Protein AF-A0A7S6U409-F1 (afdb_monomer)

Mean predicted aligned error: 11.0 Å

Nearest PDB structures (foldseek):
  5l80-assembly1_B  TM=4.994E-01  e=5.694E-01  Drosophila melanogaster
  5l7z-assembly1_A-2  TM=4.819E-01  e=1.095E+00  Drosophila melanogaster
  5l80-assembly1_A  TM=4.716E-01  e=1.333E+00  Drosophila melanogaster
  5vmw-assembly1_A  TM=6.711E-01  e=8.891E+00  Homo sapiens

Radius of gyration: 22.45 Å; Cα contacts (8 Å, |Δi|>4): 49; chains: 1; bounding box: 44×19×58 Å

Sequence (79 aa):
SDRICQPLQLRLEAEGELLRFYRLDTGAKLLIPTELADLAEQERLRAEQERLRADRLEKYLRSQGIDPDSLFGHDIIPP

Solvent-accessible surface area (backbone atoms only — not comparable to full-atom values): 4828 Å² total; per-residue (Å²): 132,84,54,60,42,72,96,77,40,32,35,56,42,79,56,88,98,43,77,44,47,21,34,66,89,78,63,45,70,61,65,52,74,65,60,49,50,52,51,52,50,51,52,51,52,51,54,50,53,50,50,56,49,50,54,52,49,47,54,50,36,47,73,72,73,39,62,62,72,75,73,56,76,90,76,80,77,81,132

Organism: NCBI:txid2779889

Secondary structure (DSSP, 8-state):
---EETTTTEEEEEETTEEEEEETTT--B---HHHHHHHHHHHHHHHHHHHHHHHHHHHHHHHTT--GGGTS-S-----

Foldseek 3Di:
DFQADPVVQWHWDDDDPDIWIAHNPPRHTPDDPVSVVVVVVVVVVVVVVVVVVVVVVCVVCVVVVHHPCVVDPPPDDDD

pLDDT: mean 83.04, std 12.89, range [42.03, 95.12]

Structure (mmCIF, N/CA/C/O backbone):
data_AF-A0A7S6U409-F1
#
_entry.id   AF-A0A7S6U409-F1
#
loop_
_atom_site.group_PDB
_atom_site.id
_atom_site.type_symbol
_atom_site.label_atom_id
_atom_site.label_alt_id
_atom_site.label_comp_id
_atom_site.label_asym_id
_atom_site.label_entity_id
_atom_site.label_seq_id
_atom_site.pdbx_PDB_ins_code
_atom_site.Cartn_x
_atom_site.Cartn_y
_atom_site.Cartn_z
_atom_site.occupancy
_atom_site.B_iso_or_equiv
_atom_site.auth_seq_id
_atom_site.auth_comp_id
_atom_site.auth_asym_id
_atom_site.auth_atom_id
_atom_site.pdbx_PDB_model_num
ATOM 1 N N . SER A 1 1 ? -18.428 -14.981 25.821 1.00 46.72 1 SER A N 1
ATOM 2 C CA . SER A 1 1 ? -18.421 -13.512 25.733 1.00 46.72 1 SER A CA 1
ATOM 3 C C . SER A 1 1 ? -18.049 -13.113 24.329 1.00 46.72 1 SER A C 1
ATOM 5 O O . SER A 1 1 ? -16.895 -13.284 23.950 1.00 46.72 1 SER A O 1
ATOM 7 N N . ASP A 1 2 ? -19.028 -12.673 23.544 1.00 63.59 2 ASP A N 1
ATOM 8 C CA . ASP A 1 2 ? -18.773 -12.177 22.194 1.00 63.59 2 ASP A CA 1
ATOM 9 C C . ASP A 1 2 ? -17.924 -10.908 22.264 1.00 63.59 2 ASP A C 1
ATOM 11 O O . ASP A 1 2 ? -18.262 -9.960 22.969 1.00 63.59 2 ASP A O 1
ATOM 15 N N . ARG A 1 3 ? -16.801 -10.889 21.544 1.00 83.94 3 ARG A N 1
ATOM 16 C CA . ARG A 1 3 ? -15.916 -9.715 21.429 1.00 83.94 3 ARG A CA 1
ATOM 17 C C . ARG A 1 3 ? -16.357 -8.818 20.270 1.00 83.94 3 ARG A C 1
ATOM 19 O O . ARG A 1 3 ? -15.534 -8.279 19.536 1.00 83.94 3 ARG A O 1
ATOM 26 N N . ILE A 1 4 ? -17.666 -8.736 20.057 1.00 85.81 4 ILE A N 1
ATOM 27 C CA . ILE A 1 4 ? -18.282 -8.115 18.890 1.00 85.81 4 ILE A CA 1
ATOM 28 C C . ILE A 1 4 ? -18.959 -6.819 19.326 1.00 85.81 4 ILE A C 1
ATOM 30 O O . ILE A 1 4 ? -19.842 -6.820 20.180 1.00 85.81 4 ILE A O 1
ATOM 34 N N . CYS A 1 5 ? -18.570 -5.710 18.707 1.00 84.75 5 CYS A N 1
ATOM 35 C CA . CYS A 1 5 ? -19.261 -4.437 18.810 1.00 84.75 5 CYS A CA 1
ATOM 36 C C . CYS A 1 5 ? -20.171 -4.273 17.590 1.00 84.75 5 CYS A C 1
ATOM 38 O O . CYS A 1 5 ? -19.730 -3.828 16.531 1.00 84.75 5 CYS A O 1
ATOM 40 N N . GLN A 1 6 ? -21.446 -4.644 17.733 1.00 84.56 6 GLN A N 1
ATOM 41 C CA . GLN A 1 6 ? -22.423 -4.553 16.643 1.00 84.56 6 GLN A CA 1
ATOM 42 C C . GLN A 1 6 ? -22.658 -3.115 16.133 1.00 84.56 6 GLN A C 1
ATOM 44 O O . GLN A 1 6 ? -22.661 -2.948 14.915 1.00 84.56 6 GLN A O 1
ATOM 49 N N . PRO A 1 7 ? -22.775 -2.067 16.984 1.00 88.31 7 PRO A N 1
ATOM 50 C CA . PRO A 1 7 ? -22.974 -0.692 16.507 1.00 88.31 7 PRO A CA 1
ATOM 51 C C . PRO A 1 7 ? -21.828 -0.162 15.641 1.00 88.31 7 PRO A C 1
ATOM 53 O O . PRO A 1 7 ? -22.060 0.615 14.723 1.00 88.31 7 PRO A O 1
ATOM 56 N N . LEU A 1 8 ? -20.595 -0.589 15.925 1.00 8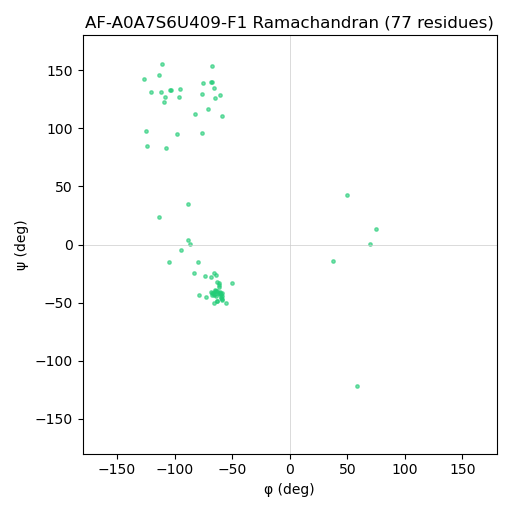3.88 8 LEU A N 1
ATOM 57 C CA . LEU A 1 8 ? -19.409 -0.207 15.153 1.00 83.88 8 LEU A CA 1
ATOM 58 C C . LEU A 1 8 ? -19.062 -1.229 14.062 1.00 83.88 8 LEU A C 1
ATOM 60 O O . LEU A 1 8 ? -18.132 -1.013 13.293 1.00 83.88 8 LEU A O 1
ATOM 64 N N . GLN A 1 9 ? -19.787 -2.348 14.007 1.00 89.31 9 GLN A N 1
ATOM 65 C CA . GLN A 1 9 ? -19.479 -3.507 13.172 1.00 89.31 9 GLN A CA 1
ATOM 66 C C . GLN A 1 9 ? -18.024 -3.985 13.298 1.00 89.31 9 GLN A C 1
ATOM 68 O O . GLN A 1 9 ? -17.377 -4.329 12.308 1.00 89.31 9 GLN A O 1
ATOM 73 N N . LEU A 1 10 ? -17.509 -4.021 14.530 1.00 90.12 10 LEU A N 1
ATOM 74 C CA . LEU A 1 10 ? -16.139 -4.438 14.821 1.00 90.12 10 LEU A CA 1
ATOM 75 C C . LEU A 1 10 ? -16.096 -5.736 15.615 1.00 90.12 10 LEU A C 1
ATOM 77 O O . LEU A 1 10 ? -16.918 -5.981 16.495 1.00 90.12 10 LEU A O 1
ATOM 81 N N . ARG A 1 11 ? -15.071 -6.537 15.351 1.00 90.25 11 ARG A N 1
ATOM 82 C CA . ARG A 1 11 ? -14.651 -7.675 16.161 1.00 90.25 11 ARG A CA 1
ATOM 83 C C . ARG A 1 11 ? -13.309 -7.352 16.792 1.00 90.25 11 ARG A C 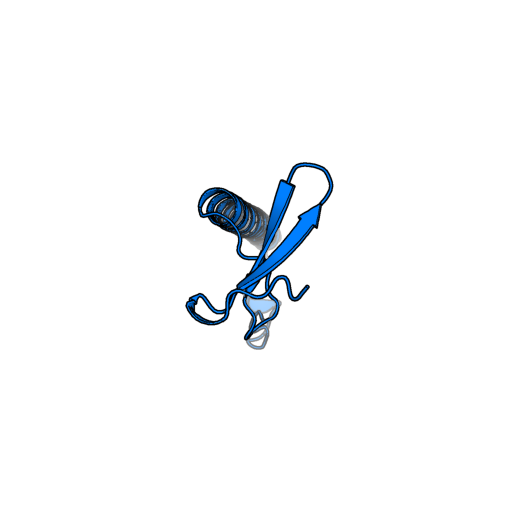1
ATOM 85 O O . ARG A 1 11 ? -12.390 -6.916 16.102 1.00 90.25 11 ARG A O 1
ATOM 92 N N . LEU A 1 12 ? -13.206 -7.571 18.094 1.00 89.31 12 LEU A N 1
ATOM 93 C CA . LEU A 1 12 ? -11.992 -7.349 18.859 1.00 89.31 12 LEU A CA 1
ATOM 94 C C . LEU A 1 12 ? -11.313 -8.691 19.137 1.00 89.31 12 LEU A C 1
ATOM 96 O O . LEU A 1 12 ? -11.944 -9.642 19.600 1.00 89.31 12 LEU A O 1
ATOM 100 N N . GLU A 1 13 ? -10.009 -8.766 18.910 1.00 88.88 13 GLU A N 1
ATOM 101 C CA . GLU A 1 13 ? -9.180 -9.868 19.395 1.00 88.88 13 GLU A CA 1
ATOM 102 C C . GLU A 1 13 ? -8.085 -9.326 20.300 1.00 88.88 13 GLU A C 1
ATOM 104 O O . GLU A 1 13 ? -7.388 -8.382 19.940 1.00 88.88 13 GLU A O 1
ATOM 109 N N . ALA A 1 14 ? -7.926 -9.944 21.468 1.00 85.06 14 ALA A N 1
ATOM 110 C CA . ALA A 1 14 ? -6.762 -9.702 22.302 1.00 85.06 14 ALA A CA 1
ATOM 111 C C . ALA A 1 14 ? -5.553 -10.438 21.709 1.00 85.06 14 ALA A C 1
ATOM 113 O O . ALA A 1 14 ? -5.633 -11.636 21.425 1.00 85.06 14 ALA A O 1
ATOM 114 N N . GLU A 1 15 ? -4.448 -9.722 21.551 1.00 82.88 15 GLU A N 1
ATOM 115 C CA . GLU A 1 15 ? -3.129 -10.258 21.238 1.00 82.88 15 GLU A CA 1
ATOM 116 C C . GLU A 1 15 ? -2.150 -9.759 22.302 1.00 82.88 15 GLU A C 1
ATOM 118 O O . GLU A 1 15 ? -1.659 -8.632 22.241 1.00 82.88 15 GLU A O 1
ATOM 123 N N . GLY A 1 16 ? -1.885 -10.601 23.302 1.00 85.19 16 GLY A N 1
ATOM 124 C CA . GLY A 1 16 ? -1.104 -10.193 24.467 1.00 85.19 16 GLY A CA 1
ATOM 125 C C . GLY A 1 16 ? -1.759 -9.000 25.169 1.00 85.19 16 GLY A C 1
ATOM 126 O O . GLY A 1 16 ? -2.928 -9.071 25.542 1.00 85.19 16 GLY A O 1
ATOM 127 N N . GLU A 1 17 ? -1.008 -7.906 25.289 1.00 87.00 17 GLU A N 1
ATOM 128 C CA . GLU A 1 17 ? -1.443 -6.639 25.899 1.00 87.00 17 GLU A CA 1
ATOM 129 C C . GLU A 1 17 ? -2.153 -5.692 24.908 1.00 87.00 17 GLU A C 1
ATOM 131 O O . GLU A 1 17 ? -2.542 -4.582 25.270 1.00 87.00 17 GLU A O 1
ATOM 136 N N . LEU A 1 18 ? -2.308 -6.093 23.640 1.00 82.19 18 LEU A N 1
ATOM 137 C CA . LEU A 1 18 ? -2.879 -5.264 22.578 1.00 82.19 18 LEU A CA 1
ATOM 138 C C . LEU A 1 18 ? -4.247 -5.775 22.117 1.00 82.19 18 LEU A C 1
ATOM 140 O O . LEU A 1 18 ? -4.580 -6.958 22.217 1.00 82.19 18 LEU A O 1
ATOM 144 N N . LEU A 1 19 ? -5.042 -4.860 21.560 1.00 84.50 19 LEU A N 1
ATOM 145 C CA . LEU A 1 19 ? -6.313 -5.165 20.911 1.00 84.50 19 LEU A CA 1
ATOM 146 C C . LEU A 1 19 ? -6.179 -4.994 19.401 1.00 84.50 19 LEU A C 1
ATOM 148 O O . LEU A 1 19 ? -5.800 -3.930 18.913 1.00 84.50 19 LEU A O 1
ATOM 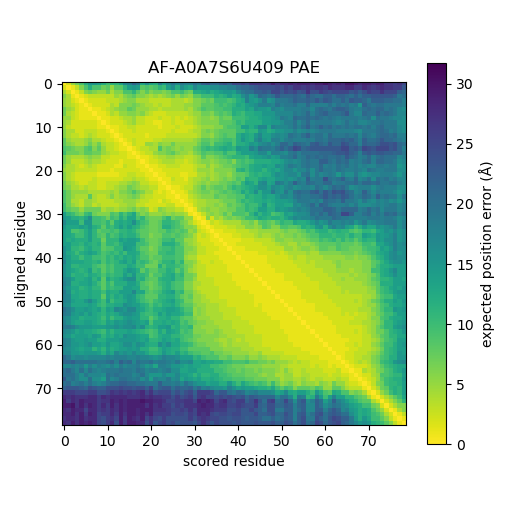152 N N . ARG A 1 20 ? -6.553 -6.032 18.656 1.00 85.56 20 ARG A N 1
ATOM 153 C CA . ARG A 1 20 ? -6.769 -5.959 17.214 1.00 85.56 20 ARG A CA 1
ATOM 154 C C . ARG A 1 20 ? -8.235 -5.736 16.908 1.00 85.56 20 ARG A C 1
ATOM 156 O O . ARG A 1 20 ? -9.103 -6.428 17.438 1.00 85.56 20 ARG A O 1
ATOM 163 N N . PHE A 1 21 ? -8.485 -4.803 16.001 1.00 88.38 21 PHE A N 1
ATOM 164 C CA . PHE A 1 21 ? -9.811 -4.496 15.492 1.00 88.38 21 PHE A CA 1
ATOM 165 C C . PHE A 1 21 ? -9.956 -5.094 14.099 1.00 88.38 21 PHE A C 1
ATOM 167 O O . PHE A 1 21 ? -9.083 -4.924 13.252 1.00 88.38 21 PHE A O 1
ATOM 174 N N . TYR A 1 22 ? -11.068 -5.771 13.857 1.00 88.81 22 TYR A N 1
ATOM 175 C CA . TYR A 1 22 ? -11.432 -6.302 12.550 1.00 88.81 22 TYR A CA 1
ATOM 176 C C . TYR A 1 22 ? -12.826 -5.823 12.195 1.00 88.81 22 TYR A C 1
ATOM 178 O O . TYR A 1 22 ? -13.698 -5.772 13.062 1.00 88.81 22 TYR A O 1
ATOM 186 N N . ARG A 1 23 ? -13.059 -5.507 10.927 1.00 89.38 23 ARG A N 1
ATOM 187 C CA . ARG A 1 23 ? -14.408 -5.210 10.440 1.00 89.38 23 ARG A CA 1
ATOM 188 C C . ARG A 1 23 ? -15.203 -6.510 10.302 1.00 89.38 23 ARG A C 1
ATOM 190 O O . ARG A 1 23 ? -14.656 -7.516 9.858 1.00 89.38 23 ARG A O 1
ATOM 197 N N . LEU A 1 24 ? -16.475 -6.513 10.695 1.00 87.31 24 LEU A N 1
ATOM 198 C CA . LEU A 1 24 ? -17.332 -7.708 10.642 1.00 87.31 24 LEU A CA 1
ATOM 199 C C . LEU A 1 24 ? -17.781 -8.079 9.227 1.00 87.31 24 LEU A C 1
ATOM 201 O O . LEU A 1 24 ? -18.067 -9.242 8.973 1.00 87.31 24 LEU A O 1
ATOM 205 N N . ASP A 1 25 ? -17.865 -7.105 8.328 1.00 86.50 25 ASP A N 1
ATOM 206 C CA . ASP A 1 25 ? -18.359 -7.286 6.964 1.00 86.50 25 ASP A CA 1
ATOM 207 C C . ASP A 1 25 ? -17.305 -7.904 6.034 1.00 86.50 25 ASP A C 1
ATOM 209 O O . ASP A 1 25 ? -17.618 -8.809 5.266 1.00 86.50 25 ASP A O 1
ATOM 213 N N . THR A 1 26 ? -16.053 -7.446 6.116 1.00 84.62 26 THR A N 1
ATOM 214 C CA . THR A 1 26 ? -14.953 -7.932 5.268 1.00 84.62 26 THR A CA 1
ATOM 215 C C . THR A 1 26 ? -13.982 -8.848 6.000 1.00 84.62 26 THR A C 1
ATOM 217 O O . THR A 1 26 ? -13.152 -9.489 5.363 1.00 84.62 26 THR A O 1
ATOM 220 N N . GLY A 1 27 ? -14.017 -8.881 7.335 1.00 82.81 27 GLY A N 1
ATOM 221 C CA . GLY A 1 27 ? -13.013 -9.572 8.150 1.00 82.81 27 GLY A CA 1
ATOM 222 C C . GLY A 1 27 ? -11.634 -8.903 8.141 1.00 82.81 27 GLY A C 1
ATOM 223 O O . GLY A 1 27 ? -10.714 -9.392 8.796 1.00 82.81 27 GLY A O 1
ATOM 224 N N . ALA A 1 28 ? -11.471 -7.786 7.425 1.00 84.12 28 ALA A N 1
ATOM 225 C CA . ALA A 1 28 ? -10.194 -7.100 7.308 1.00 84.12 28 ALA A CA 1
ATOM 226 C C . ALA A 1 28 ? -9.783 -6.479 8.649 1.00 84.12 28 ALA A C 1
ATOM 228 O O . ALA A 1 28 ? -10.614 -5.898 9.359 1.00 84.12 28 ALA A O 1
ATOM 229 N N . LYS A 1 29 ? -8.487 -6.574 8.973 1.00 84.06 29 LYS A N 1
ATOM 230 C CA . LYS A 1 29 ? -7.895 -5.842 10.096 1.00 84.06 29 LYS A CA 1
ATOM 231 C C . LYS A 1 29 ? -8.075 -4.350 9.831 1.00 84.06 29 LYS A C 1
ATOM 233 O O . LYS A 1 29 ? -7.742 -3.856 8.756 1.00 84.06 29 LYS A O 1
ATOM 238 N N . LEU A 1 30 ? -8.613 -3.646 10.814 1.00 82.50 30 LEU A N 1
ATOM 239 C CA . LEU A 1 30 ? -8.738 -2.203 10.775 1.00 82.50 30 LEU A CA 1
ATOM 240 C C . LEU A 1 30 ? -7.351 -1.634 11.056 1.00 82.50 30 LEU A C 1
ATOM 242 O O . LEU A 1 30 ? -6.903 -1.586 12.201 1.00 82.50 30 LEU A O 1
ATOM 246 N N . LEU A 1 31 ? -6.647 -1.311 9.976 1.00 77.44 31 LEU A N 1
ATOM 247 C CA . LEU A 1 31 ? -5.362 -0.638 10.045 1.00 77.44 31 LEU A CA 1
ATOM 248 C C . LEU A 1 31 ? -5.585 0.757 10.618 1.00 77.44 31 LEU A C 1
ATOM 250 O O . LEU A 1 31 ? -6.512 1.465 10.211 1.00 77.44 31 LEU A O 1
ATOM 254 N N . ILE A 1 32 ? -4.742 1.154 11.564 1.00 79.44 32 ILE A N 1
ATOM 255 C CA . ILE A 1 32 ? -4.740 2.548 12.009 1.00 79.44 32 ILE A CA 1
ATOM 256 C C . ILE A 1 32 ? -4.231 3.444 10.867 1.00 79.44 32 ILE A C 1
ATOM 258 O O . ILE A 1 32 ? -3.466 2.969 10.024 1.00 79.44 32 ILE A O 1
ATOM 262 N N . PRO A 1 33 ? -4.615 4.735 10.818 1.00 74.81 33 PRO A N 1
ATOM 263 C CA . PRO A 1 33 ? -4.226 5.636 9.729 1.00 74.81 33 PRO A CA 1
ATOM 264 C C . PRO A 1 33 ? -2.722 5.639 9.427 1.00 74.81 33 PRO A C 1
ATOM 266 O O . PRO A 1 33 ? -2.337 5.752 8.269 1.00 74.81 33 PRO A O 1
ATOM 269 N N . THR A 1 34 ? -1.883 5.455 10.450 1.00 75.12 34 THR A N 1
ATOM 270 C CA . THR A 1 34 ? -0.428 5.336 10.307 1.00 75.12 34 THR A CA 1
ATOM 271 C C . THR A 1 34 ? -0.017 4.070 9.549 1.00 75.12 34 THR A C 1
ATOM 273 O O . THR A 1 34 ? 0.686 4.183 8.556 1.00 75.12 34 THR A O 1
ATOM 276 N N . GLU A 1 35 ? -0.528 2.889 9.926 1.00 78.50 35 GLU A N 1
ATOM 277 C CA . GLU A 1 35 ? -0.241 1.626 9.216 1.00 78.50 35 GLU A CA 1
ATOM 278 C C . GLU A 1 35 ? -0.724 1.679 7.753 1.00 78.50 35 GLU A C 1
ATOM 280 O O . GLU A 1 35 ? -0.092 1.119 6.859 1.00 78.50 35 GLU A O 1
ATOM 285 N N . LEU A 1 36 ? -1.847 2.360 7.492 1.00 79.38 36 LEU A N 1
ATOM 286 C CA . LEU A 1 36 ? -2.351 2.565 6.132 1.00 79.38 36 LEU A CA 1
ATOM 287 C C . LEU A 1 36 ? -1.437 3.496 5.319 1.00 79.38 36 LEU A C 1
ATOM 289 O O . LEU A 1 36 ? -1.196 3.238 4.140 1.00 79.38 36 LEU A O 1
ATOM 293 N N . ALA A 1 37 ? -0.930 4.563 5.941 1.00 79.44 37 ALA A N 1
ATOM 294 C CA . ALA A 1 37 ? 0.020 5.477 5.316 1.00 79.44 37 ALA A CA 1
ATOM 295 C C . ALA A 1 37 ? 1.350 4.777 4.995 1.00 79.44 37 ALA A C 1
ATOM 297 O O . ALA A 1 37 ? 1.844 4.926 3.879 1.00 79.44 37 ALA A O 1
ATOM 298 N N . ASP A 1 38 ? 1.870 3.956 5.913 1.00 84.81 38 ASP A N 1
ATOM 299 C CA . ASP A 1 38 ? 3.088 3.161 5.704 1.00 84.81 38 ASP A CA 1
ATOM 300 C C . ASP A 1 38 ? 2.945 2.207 4.506 1.00 84.81 38 ASP A C 1
ATOM 302 O O . ASP A 1 38 ? 3.830 2.123 3.652 1.00 84.81 38 ASP A O 1
ATOM 306 N N . LEU A 1 39 ? 1.805 1.514 4.396 1.00 84.38 39 LEU A N 1
ATOM 307 C CA . LEU A 1 39 ? 1.520 0.634 3.257 1.00 84.38 39 LEU A CA 1
ATOM 308 C C . LEU A 1 39 ? 1.423 1.409 1.941 1.00 84.38 39 LEU A C 1
ATOM 310 O O . LEU A 1 39 ? 1.987 0.984 0.933 1.00 84.38 39 LEU A O 1
ATOM 314 N N . ALA A 1 40 ? 0.736 2.552 1.940 1.00 85.50 40 ALA A N 1
ATOM 315 C CA . ALA A 1 40 ? 0.622 3.391 0.751 1.00 85.50 40 ALA A CA 1
ATOM 316 C C . ALA A 1 40 ? 1.990 3.928 0.300 1.00 85.50 40 ALA A C 1
ATOM 318 O O . ALA A 1 40 ? 2.287 3.950 -0.896 1.00 85.50 40 ALA A O 1
ATOM 319 N N . GLU A 1 41 ? 2.846 4.326 1.242 1.00 91.31 41 GLU A N 1
ATOM 320 C CA . GLU A 1 41 ? 4.206 4.766 0.944 1.00 91.31 41 GLU A CA 1
ATOM 321 C C . GLU A 1 41 ? 5.067 3.618 0.407 1.00 91.31 41 GLU A C 1
ATOM 323 O O . GLU A 1 41 ? 5.774 3.796 -0.587 1.00 91.31 41 GLU A O 1
ATOM 328 N N . GLN A 1 42 ? 4.961 2.422 0.991 1.00 90.94 42 GLN A N 1
ATOM 329 C CA . GLN A 1 42 ? 5.663 1.238 0.505 1.00 90.94 42 GLN A CA 1
ATOM 330 C C . GLN A 1 42 ? 5.275 0.894 -0.939 1.00 90.94 42 GLN A C 1
ATOM 332 O O . GLN A 1 42 ? 6.154 0.646 -1.769 1.00 90.94 42 GLN A O 1
ATOM 337 N N . GLU A 1 43 ? 3.981 0.906 -1.257 1.00 91.88 43 GLU A N 1
ATOM 338 C CA . GLU A 1 43 ? 3.496 0.659 -2.618 1.00 91.88 43 GLU A CA 1
ATOM 339 C C . GLU A 1 43 ? 3.973 1.745 -3.589 1.00 91.88 43 GLU A C 1
ATOM 341 O O . GLU A 1 43 ? 4.446 1.437 -4.686 1.00 91.88 43 GLU A O 1
ATOM 346 N N . ARG A 1 44 ? 3.972 3.015 -3.161 1.00 93.12 44 ARG A N 1
ATOM 347 C CA . ARG A 1 44 ? 4.520 4.125 -3.954 1.00 93.12 44 ARG A CA 1
ATOM 348 C C . ARG A 1 44 ? 6.004 3.917 -4.269 1.00 93.12 44 ARG A C 1
ATOM 350 O O . ARG A 1 44 ? 6.416 4.100 -5.414 1.00 93.12 44 ARG A O 1
ATOM 357 N N . LEU A 1 45 ? 6.802 3.520 -3.278 1.00 94.62 45 LEU A N 1
ATOM 358 C CA . LEU A 1 45 ? 8.236 3.266 -3.444 1.00 94.62 45 LEU A CA 1
ATOM 359 C C . LEU A 1 45 ? 8.506 2.083 -4.382 1.00 94.62 45 LEU A C 1
ATOM 361 O O . LEU A 1 45 ? 9.419 2.153 -5.206 1.00 94.62 45 LEU A O 1
ATOM 365 N N . ARG A 1 46 ? 7.700 1.016 -4.305 1.00 92.12 46 ARG A N 1
ATOM 366 C CA . ARG A 1 46 ? 7.785 -0.129 -5.227 1.00 92.12 46 ARG A CA 1
ATOM 367 C C . ARG A 1 46 ? 7.486 0.284 -6.664 1.00 92.12 46 ARG A C 1
ATOM 369 O O . ARG A 1 46 ? 8.281 -0.015 -7.553 1.00 92.12 46 ARG A O 1
ATOM 376 N N . ALA A 1 47 ? 6.393 1.014 -6.881 1.00 92.38 47 ALA A N 1
ATOM 377 C CA . ALA A 1 47 ? 6.023 1.509 -8.204 1.00 92.38 47 ALA A CA 1
ATOM 378 C C . ALA A 1 47 ? 7.103 2.438 -8.786 1.00 92.38 47 ALA A C 1
ATOM 380 O O . ALA A 1 47 ? 7.453 2.345 -9.963 1.00 92.38 47 ALA A O 1
ATOM 381 N N . GLU A 1 48 ? 7.686 3.306 -7.955 1.00 94.81 48 GLU A N 1
ATOM 382 C CA . GLU A 1 48 ? 8.771 4.195 -8.367 1.00 94.81 48 GLU A CA 1
ATOM 383 C C . GLU A 1 48 ? 10.044 3.419 -8.737 1.00 94.81 48 GLU A C 1
ATOM 385 O O . GLU A 1 48 ? 10.659 3.697 -9.770 1.00 94.81 48 GLU A O 1
ATOM 390 N N . GLN A 1 49 ? 10.417 2.410 -7.945 1.00 95.06 49 GLN A N 1
ATOM 391 C CA . GLN A 1 49 ? 11.566 1.556 -8.238 1.00 95.06 49 GLN A CA 1
ATOM 392 C C . GLN A 1 49 ? 11.387 0.799 -9.557 1.00 95.06 49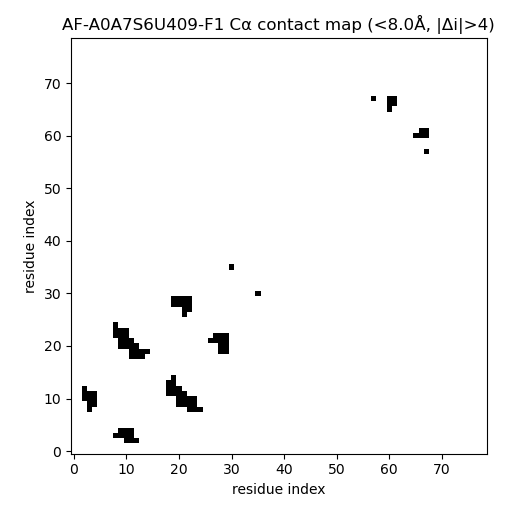 GLN A C 1
ATOM 394 O O . GLN A 1 49 ? 12.334 0.715 -10.343 1.00 95.06 49 GLN A O 1
ATOM 399 N N . GLU A 1 50 ? 10.189 0.277 -9.812 1.00 93.25 50 GLU A N 1
ATOM 400 C CA . GLU A 1 50 ? 9.893 -0.449 -11.042 1.00 93.25 50 GLU A CA 1
ATOM 401 C C . GLU A 1 50 ? 9.926 0.483 -12.256 1.00 93.25 50 GLU A C 1
ATOM 403 O O . GLU A 1 50 ? 10.580 0.178 -13.253 1.00 93.25 50 GLU A O 1
ATOM 408 N N . ARG A 1 51 ? 9.370 1.695 -12.132 1.00 92.50 51 ARG A N 1
ATOM 409 C CA . ARG A 1 51 ? 9.471 2.726 -13.174 1.00 92.50 51 ARG A CA 1
ATOM 410 C C . ARG A 1 51 ? 10.926 3.082 -13.494 1.00 92.50 51 ARG A C 1
ATOM 412 O O . ARG A 1 51 ? 11.287 3.211 -14.660 1.00 92.50 51 ARG A O 1
ATOM 419 N N . LEU A 1 52 ? 11.784 3.209 -12.479 1.00 95.12 52 LEU A N 1
ATOM 420 C CA . LEU A 1 52 ? 13.217 3.480 -12.667 1.00 95.12 52 LEU A CA 1
ATOM 421 C C . LEU A 1 52 ? 13.976 2.302 -13.294 1.00 95.12 52 LEU A C 1
ATOM 423 O O . LEU A 1 52 ? 15.019 2.496 -13.924 1.00 95.12 52 LEU A O 1
ATOM 427 N N . ARG A 1 53 ? 13.523 1.063 -13.087 1.00 92.88 53 ARG A N 1
ATOM 428 C CA . ARG A 1 53 ? 14.075 -0.110 -13.780 1.00 92.88 53 ARG A CA 1
ATOM 429 C C . ARG A 1 53 ? 13.642 -0.124 -15.241 1.00 92.88 53 ARG A C 1
ATOM 431 O O . ARG A 1 53 ? 14.506 -0.290 -16.097 1.00 92.88 53 ARG A O 1
ATOM 438 N N . ALA A 1 54 ? 12.362 0.128 -15.508 1.00 91.12 54 ALA A N 1
ATOM 439 C CA . ALA A 1 54 ? 11.815 0.220 -16.856 1.00 91.12 54 ALA A CA 1
ATOM 440 C C . ALA A 1 54 ? 12.509 1.318 -17.680 1.00 91.12 54 ALA A C 1
ATOM 442 O O . ALA A 1 54 ? 12.990 1.032 -18.770 1.00 91.12 54 ALA A O 1
ATOM 443 N N . ASP A 1 55 ? 12.684 2.527 -17.132 1.00 92.75 55 ASP A N 1
ATOM 444 C CA . ASP A 1 55 ? 13.395 3.629 -17.807 1.00 92.75 55 ASP A CA 1
ATOM 445 C C . ASP A 1 55 ? 14.853 3.268 -18.147 1.00 92.75 55 ASP A C 1
ATOM 447 O O . ASP A 1 55 ? 15.335 3.526 -19.252 1.00 92.75 55 ASP A O 1
ATOM 451 N N . ARG A 1 56 ? 15.567 2.618 -17.217 1.00 94.06 56 ARG A N 1
ATOM 452 C CA . ARG A 1 56 ? 16.942 2.157 -17.470 1.00 94.06 56 ARG A CA 1
ATOM 453 C C . ARG A 1 56 ? 16.997 1.093 -18.558 1.00 94.06 56 ARG A C 1
ATOM 455 O O . ARG A 1 56 ? 17.912 1.124 -19.380 1.00 94.06 56 ARG A O 1
ATOM 462 N N . LEU A 1 57 ? 16.041 0.170 -18.561 1.00 92.06 57 LEU A N 1
ATOM 463 C CA . LEU A 1 57 ? 15.950 -0.870 -19.575 1.00 92.06 57 LEU A CA 1
ATOM 464 C C . LEU A 1 57 ? 15.607 -0.278 -20.947 1.00 92.06 57 LEU A C 1
ATOM 466 O O . LEU A 1 57 ? 16.264 -0.623 -21.923 1.00 92.06 57 LEU A O 1
ATOM 470 N N . GLU A 1 58 ? 14.665 0.665 -21.015 1.00 92.19 58 GLU A N 1
ATOM 471 C CA . GLU A 1 58 ? 14.308 1.390 -22.240 1.00 92.19 58 GLU A CA 1
ATOM 472 C C . GLU A 1 58 ? 15.540 2.070 -22.851 1.00 92.19 58 GLU A C 1
ATOM 474 O O . GLU A 1 58 ? 15.864 1.867 -24.024 1.00 92.19 58 GLU A O 1
ATOM 479 N N . LYS A 1 59 ? 16.286 2.827 -22.035 1.00 93.69 59 LYS A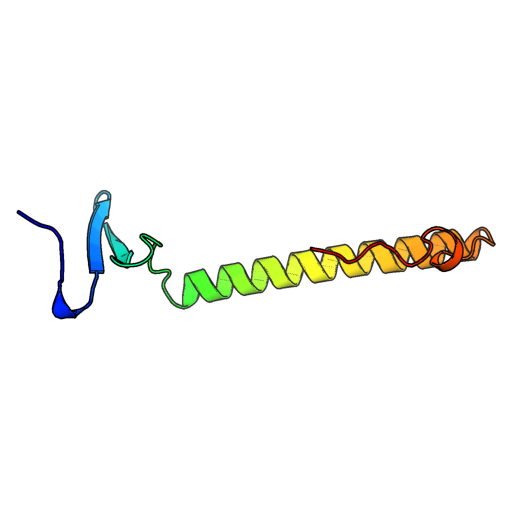 N 1
ATOM 480 C CA . LYS A 1 59 ? 17.526 3.492 -22.460 1.00 93.69 59 LYS A CA 1
ATOM 481 C C . LYS A 1 59 ? 18.577 2.500 -22.941 1.00 93.69 59 LYS A C 1
ATOM 483 O O . LYS A 1 59 ? 19.241 2.757 -23.944 1.00 93.69 59 LYS A O 1
ATOM 488 N N . TYR A 1 60 ? 18.731 1.375 -22.244 1.00 93.75 60 TYR A N 1
ATOM 489 C CA . TYR A 1 60 ? 19.668 0.332 -22.644 1.00 93.75 60 TYR A CA 1
ATOM 490 C C . TYR A 1 60 ? 19.282 -0.270 -23.998 1.00 93.75 60 TYR A C 1
ATOM 492 O O . TYR A 1 60 ? 20.118 -0.306 -24.897 1.00 93.75 60 TYR A O 1
ATOM 500 N N . LEU A 1 61 ? 18.019 -0.653 -24.189 1.00 92.62 61 LEU A N 1
ATOM 501 C CA . LEU A 1 61 ? 17.524 -1.212 -25.450 1.00 92.62 61 LEU A CA 1
ATOM 502 C C . LEU A 1 61 ? 17.726 -0.237 -26.615 1.00 92.62 61 LEU A C 1
ATOM 504 O O . LEU A 1 61 ? 18.321 -0.607 -27.628 1.00 92.62 61 LEU A O 1
ATOM 508 N N . ARG A 1 62 ? 17.370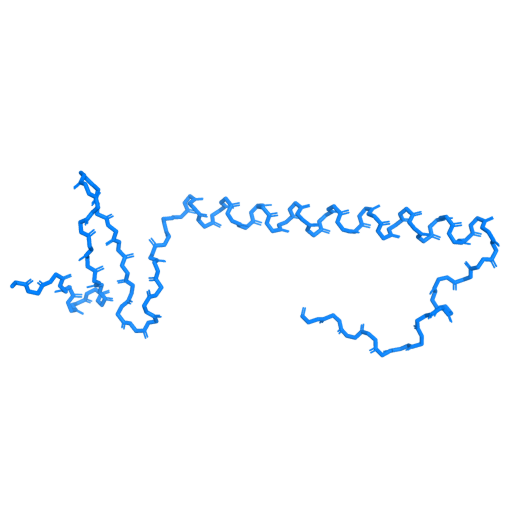 1.039 -26.423 1.00 91.94 62 ARG A N 1
ATOM 509 C CA . ARG A 1 62 ? 17.603 2.087 -27.428 1.00 91.94 62 ARG A CA 1
ATOM 510 C C . ARG A 1 62 ? 19.086 2.291 -27.735 1.00 91.94 62 ARG A C 1
ATOM 512 O O . ARG A 1 62 ? 19.438 2.491 -28.893 1.00 91.94 62 ARG A O 1
ATOM 519 N N . SER A 1 63 ? 19.971 2.185 -26.738 1.00 94.88 63 SER A N 1
ATOM 520 C CA . SER A 1 63 ? 21.428 2.249 -26.958 1.00 94.88 63 SER A CA 1
ATOM 521 C C . SER A 1 63 ? 21.954 1.095 -27.819 1.00 94.88 63 SER A C 1
ATOM 523 O O . SER A 1 63 ? 22.969 1.245 -28.493 1.00 94.88 63 SER A O 1
ATOM 525 N N . GLN A 1 64 ? 21.257 -0.045 -27.807 1.00 93.56 64 GLN A N 1
ATOM 526 C CA . GLN A 1 64 ? 21.546 -1.207 -28.647 1.00 93.56 64 GLN A CA 1
ATOM 527 C C . GLN A 1 64 ? 20.842 -1.138 -30.015 1.00 93.56 64 GLN A C 1
ATOM 529 O O . GLN A 1 64 ? 20.933 -2.084 -30.792 1.00 93.56 64 GLN A O 1
ATOM 534 N N . GLY A 1 65 ? 20.142 -0.040 -30.327 1.00 92.94 65 GLY A N 1
ATOM 535 C CA . GLY A 1 65 ? 19.388 0.114 -31.574 1.00 92.94 65 GLY A CA 1
ATOM 536 C C . GLY A 1 65 ? 18.076 -0.672 -31.614 1.00 92.94 65 GLY A C 1
ATOM 537 O O . GLY A 1 65 ? 17.495 -0.822 -32.685 1.00 92.94 65 GLY A O 1
ATOM 538 N N . ILE A 1 66 ? 17.613 -1.181 -30.469 1.00 91.31 66 ILE A N 1
ATOM 539 C CA . ILE A 1 66 ? 16.354 -1.913 -30.339 1.00 91.31 66 ILE A CA 1
ATOM 540 C C . ILE A 1 66 ? 15.280 -0.931 -29.878 1.00 91.31 66 ILE A C 1
ATOM 542 O O . ILE A 1 66 ? 15.455 -0.252 -28.865 1.00 91.31 66 ILE A O 1
ATOM 546 N N . ASP A 1 67 ? 14.167 -0.868 -30.605 1.00 86.75 67 ASP A N 1
ATOM 547 C CA . ASP A 1 67 ? 13.004 -0.093 -30.185 1.00 86.75 67 ASP A CA 1
ATOM 548 C C . ASP A 1 67 ? 12.158 -0.905 -29.182 1.00 86.75 67 ASP A C 1
ATOM 550 O O . ASP A 1 67 ? 11.595 -1.936 -29.566 1.00 86.75 67 ASP A O 1
ATOM 554 N N . PRO A 1 68 ? 12.085 -0.502 -27.898 1.00 80.19 68 PRO A N 1
ATOM 555 C CA . PRO A 1 68 ? 11.388 -1.260 -26.859 1.00 80.19 68 PRO A CA 1
ATOM 556 C C . PRO A 1 68 ? 9.880 -1.396 -27.106 1.00 80.19 68 PRO A C 1
ATOM 558 O O . PRO A 1 68 ? 9.323 -2.447 -26.791 1.00 80.19 68 PRO A O 1
ATOM 561 N N . ASP A 1 69 ? 9.232 -0.405 -27.727 1.00 83.69 69 ASP A N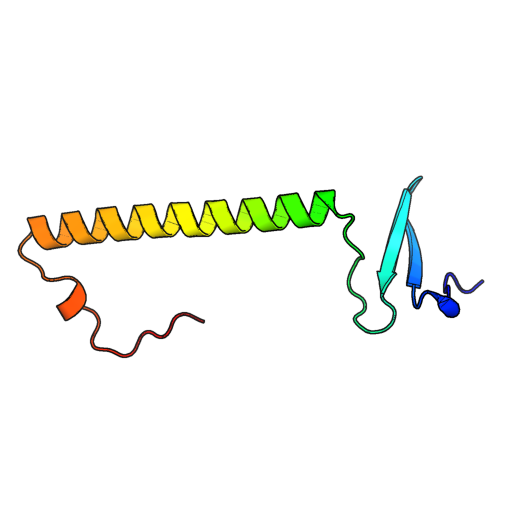 1
ATOM 562 C CA . ASP A 1 69 ? 7.812 -0.472 -28.112 1.00 83.69 69 ASP A CA 1
ATOM 563 C C . ASP A 1 69 ? 7.550 -1.542 -29.185 1.00 83.69 69 ASP A C 1
ATOM 565 O O . ASP A 1 69 ? 6.456 -2.095 -29.283 1.00 83.69 69 ASP A O 1
ATOM 569 N N . SER A 1 70 ? 8.574 -1.891 -29.966 1.00 82.69 70 SER A N 1
ATOM 570 C CA . SER A 1 70 ? 8.487 -2.932 -30.992 1.00 82.69 70 SER A CA 1
ATOM 571 C C . SER A 1 70 ? 8.604 -4.351 -30.413 1.00 82.69 70 SER A C 1
ATOM 573 O O . SER A 1 70 ? 8.251 -5.321 -31.083 1.00 82.69 70 SER A O 1
ATOM 575 N N . LEU A 1 71 ? 9.073 -4.493 -29.164 1.00 73.44 71 LEU A N 1
ATOM 576 C CA . LEU A 1 71 ? 9.235 -5.789 -28.489 1.00 73.44 71 LEU A CA 1
ATOM 577 C C . LEU A 1 71 ? 7.939 -6.307 -27.855 1.00 73.44 71 LEU A C 1
ATOM 579 O O . LEU A 1 71 ? 7.790 -7.515 -27.673 1.00 73.44 71 LEU A O 1
ATOM 583 N N . PHE A 1 72 ? 7.010 -5.411 -27.524 1.00 66.56 72 PHE A N 1
ATOM 584 C CA . PHE A 1 72 ? 5.750 -5.742 -26.867 1.00 66.56 72 PHE A CA 1
ATOM 585 C C . PHE A 1 72 ? 4.594 -5.215 -27.717 1.00 66.56 72 PHE A C 1
ATOM 587 O O . PHE A 1 72 ? 4.088 -4.118 -27.503 1.00 66.56 72 PHE A O 1
ATOM 594 N N . GLY A 1 73 ? 4.174 -5.993 -28.718 1.00 55.00 73 GLY A N 1
ATOM 595 C CA . GLY A 1 73 ? 2.972 -5.673 -29.484 1.00 55.00 73 GLY A CA 1
ATOM 596 C C . GLY A 1 73 ? 1.752 -5.610 -28.561 1.00 55.00 73 GLY A C 1
ATOM 597 O O . GLY A 1 73 ? 1.387 -6.643 -28.027 1.00 55.00 73 GLY A O 1
ATOM 598 N N . HIS A 1 74 ? 1.204 -4.404 -28.360 1.00 55.69 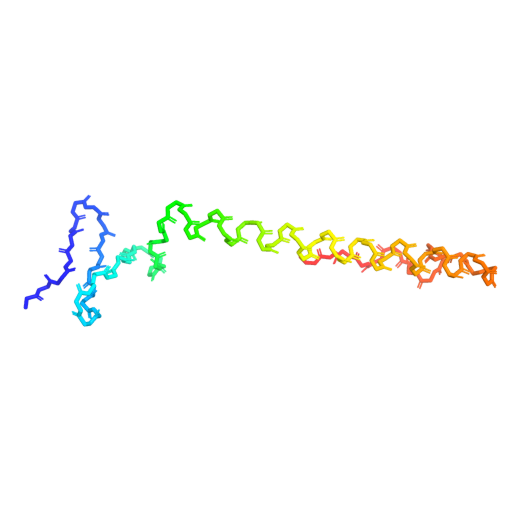74 HIS A N 1
ATOM 599 C CA . HIS A 1 74 ? -0.106 -3.957 -27.824 1.00 55.69 74 HIS A CA 1
ATOM 600 C C . HIS A 1 74 ? -0.822 -4.686 -26.650 1.00 55.69 74 HIS A C 1
ATOM 602 O O . HIS A 1 74 ? -1.712 -4.090 -26.052 1.00 55.69 74 HIS A O 1
ATOM 608 N N . ASP A 1 75 ? -0.456 -5.898 -26.238 1.00 52.97 75 ASP A N 1
ATOM 609 C CA . ASP A 1 75 ? -1.336 -6.787 -25.462 1.00 52.97 75 ASP A CA 1
ATOM 610 C C . ASP A 1 75 ? -0.872 -7.062 -24.022 1.00 52.97 75 ASP A C 1
ATOM 612 O O . ASP A 1 75 ? -1.269 -8.058 -23.417 1.00 52.97 75 ASP A O 1
ATOM 616 N N . ILE A 1 76 ? -0.062 -6.185 -23.420 1.00 54.47 76 ILE A N 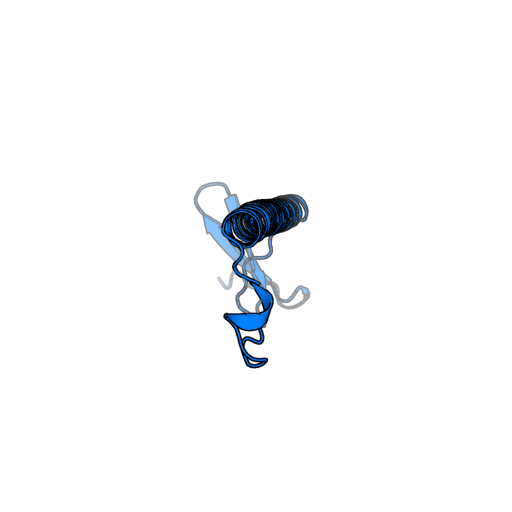1
ATOM 617 C CA . ILE A 1 76 ? 0.227 -6.274 -21.979 1.00 54.47 76 ILE A CA 1
ATOM 618 C C . ILE A 1 76 ? -0.494 -5.142 -21.252 1.00 54.47 76 ILE A C 1
ATOM 620 O O . ILE A 1 76 ? 0.071 -4.091 -20.963 1.00 54.47 76 ILE A O 1
ATOM 624 N N . ILE A 1 77 ? -1.772 -5.378 -20.953 1.00 43.06 77 ILE A N 1
ATOM 625 C CA . ILE A 1 77 ? -2.499 -4.644 -19.914 1.00 43.06 77 ILE A CA 1
ATOM 626 C C . ILE A 1 77 ? -1.917 -5.117 -18.572 1.00 43.06 77 ILE A C 1
ATOM 628 O O . ILE A 1 77 ? -2.024 -6.310 -18.271 1.00 43.06 77 ILE A O 1
ATOM 632 N N . PRO A 1 78 ? -1.271 -4.251 -17.773 1.00 42.03 78 PRO A N 1
ATOM 633 C CA . PRO A 1 78 ? -0.852 -4.641 -16.434 1.00 42.03 78 PRO A CA 1
ATOM 634 C C . PRO A 1 78 ? -2.099 -4.859 -15.549 1.00 42.03 78 PRO A C 1
ATOM 636 O O . PRO A 1 78 ? -3.060 -4.096 -15.692 1.00 42.03 78 PRO A O 1
ATOM 639 N N . PRO A 1 79 ? -2.118 -5.897 -14.688 1.00 47.78 79 PRO A N 1
ATOM 640 C CA . PRO A 1 79 ? -3.218 -6.154 -13.756 1.00 47.78 79 PRO A CA 1
ATOM 641 C C . PRO A 1 79 ? -3.347 -5.079 -12.671 1.00 47.78 79 PRO A C 1
ATOM 643 O O . PRO A 1 79 ? -2.314 -4.474 -12.300 1.00 47.78 79 PRO A O 1
#